Protein AF-A0A838ULJ9-F1 (afdb_monomer_lite)

Structure (mmCIF, N/CA/C/O backbone):
data_AF-A0A838ULJ9-F1
#
_entry.id   AF-A0A838ULJ9-F1
#
loop_
_atom_site.group_PDB
_atom_site.id
_atom_site.type_symbol
_atom_site.label_atom_id
_atom_site.label_alt_id
_atom_site.label_comp_id
_atom_site.label_asym_id
_atom_site.label_entity_id
_atom_site.label_seq_id
_atom_site.pdbx_PDB_ins_code
_atom_site.Cartn_x
_atom_site.Cartn_y
_atom_site.Cartn_z
_atom_site.occupancy
_atom_site.B_iso_or_equiv
_atom_site.auth_seq_id
_atom_site.auth_comp_id
_atom_site.auth_asym_id
_atom_site.auth_atom_id
_atom_site.pdbx_PDB_model_num
ATOM 1 N N . MET A 1 1 ? 20.006 -6.305 68.659 1.00 43.56 1 MET A N 1
ATOM 2 C CA . MET A 1 1 ? 20.488 -5.711 67.392 1.00 43.56 1 MET A CA 1
ATOM 3 C C . MET A 1 1 ? 20.465 -6.762 66.289 1.00 43.56 1 MET A C 1
ATOM 5 O O . MET A 1 1 ? 21.301 -7.655 66.322 1.00 43.56 1 MET A O 1
ATOM 9 N N . LYS A 1 2 ? 19.527 -6.681 65.338 1.00 35.03 2 LYS A N 1
ATOM 10 C CA . LYS A 1 2 ? 19.706 -7.196 63.967 1.00 35.03 2 LYS A CA 1
ATOM 11 C C . LYS A 1 2 ? 18.564 -6.675 63.095 1.00 35.03 2 LYS A C 1
ATOM 13 O O . LYS A 1 2 ? 17.415 -7.056 63.268 1.00 35.03 2 LYS A O 1
ATOM 18 N N . ARG A 1 3 ? 18.898 -5.700 62.247 1.00 36.75 3 ARG A N 1
ATOM 19 C CA . ARG A 1 3 ? 18.009 -5.089 61.257 1.00 36.75 3 ARG A CA 1
ATOM 20 C C . ARG A 1 3 ? 17.926 -6.052 60.074 1.00 36.75 3 ARG A C 1
ATOM 22 O O . ARG A 1 3 ? 18.961 -6.365 59.494 1.00 36.75 3 ARG A O 1
ATOM 29 N N . LEU A 1 4 ? 16.729 -6.536 59.753 1.00 33.16 4 LEU A N 1
ATOM 30 C CA . LEU A 1 4 ? 16.481 -7.303 58.535 1.00 33.16 4 LEU A CA 1
ATOM 31 C C . LEU A 1 4 ? 16.095 -6.306 57.434 1.00 33.16 4 LEU A C 1
ATOM 33 O O . LEU A 1 4 ? 15.090 -5.609 57.548 1.00 33.16 4 LEU A O 1
ATOM 37 N N . ILE A 1 5 ? 16.947 -6.184 56.419 1.00 45.09 5 ILE A N 1
ATOM 38 C CA . ILE A 1 5 ? 16.740 -5.328 55.249 1.00 45.09 5 ILE A CA 1
ATOM 39 C C . ILE A 1 5 ? 15.834 -6.097 54.283 1.00 45.09 5 ILE A C 1
ATOM 41 O O . ILE A 1 5 ? 16.230 -7.142 53.772 1.00 45.09 5 ILE A O 1
ATOM 45 N N . ILE A 1 6 ? 14.617 -5.601 54.052 1.00 44.38 6 ILE A N 1
ATOM 46 C CA . ILE A 1 6 ? 13.701 -6.135 53.038 1.00 44.38 6 ILE A CA 1
ATOM 47 C C . ILE A 1 6 ? 14.047 -5.456 51.711 1.00 44.38 6 ILE A C 1
ATOM 49 O O . ILE A 1 6 ? 13.894 -4.244 51.563 1.00 44.38 6 ILE A O 1
ATOM 53 N N . ALA A 1 7 ? 14.568 -6.242 50.771 1.00 40.88 7 ALA A N 1
ATOM 54 C CA . ALA A 1 7 ? 14.890 -5.801 49.423 1.00 40.88 7 ALA A CA 1
ATOM 55 C C . ALA A 1 7 ? 13.602 -5.545 48.622 1.00 40.88 7 ALA A C 1
ATOM 57 O O . ALA A 1 7 ? 12.715 -6.393 48.545 1.00 40.88 7 ALA A O 1
ATOM 58 N N . ILE A 1 8 ? 13.518 -4.356 48.031 1.00 46.22 8 ILE A N 1
ATOM 59 C CA . ILE A 1 8 ? 12.434 -3.913 47.154 1.00 46.22 8 ILE A CA 1
ATOM 60 C C . ILE A 1 8 ? 12.573 -4.665 45.824 1.00 46.22 8 ILE A C 1
ATOM 62 O O . ILE A 1 8 ? 13.512 -4.429 45.066 1.00 46.22 8 ILE A O 1
ATOM 66 N N . LEU A 1 9 ? 11.645 -5.581 45.540 1.00 41.25 9 LEU A N 1
ATOM 67 C CA . LEU A 1 9 ? 11.504 -6.211 44.226 1.00 41.25 9 LEU A CA 1
ATOM 68 C C . LEU A 1 9 ? 10.930 -5.183 43.241 1.00 41.25 9 LEU A C 1
ATOM 70 O O . LEU A 1 9 ? 9.719 -5.013 43.120 1.00 41.25 9 LEU A O 1
ATOM 74 N N . GLY A 1 10 ? 11.826 -4.476 42.552 1.00 36.44 10 GLY A N 1
ATOM 75 C CA . GLY A 1 10 ? 11.493 -3.653 41.396 1.00 36.44 10 GLY A CA 1
ATOM 76 C C . GLY A 1 10 ? 11.092 -4.537 40.218 1.00 36.44 10 GLY A C 1
ATOM 77 O O . GLY A 1 10 ? 11.933 -5.183 39.598 1.00 36.44 10 GLY A O 1
ATOM 78 N N . THR A 1 11 ? 9.801 -4.570 39.903 1.00 43.00 11 THR A N 1
ATOM 79 C CA . THR A 1 11 ? 9.285 -5.140 38.656 1.00 43.00 11 THR A CA 1
ATOM 80 C C . THR A 1 11 ? 9.552 -4.143 37.534 1.00 43.00 11 THR A C 1
ATOM 82 O O . THR A 1 11 ? 8.815 -3.181 37.332 1.00 43.00 11 THR A O 1
ATOM 85 N N . ILE A 1 12 ? 10.647 -4.353 36.807 1.00 43.53 12 ILE A N 1
ATOM 86 C CA . ILE A 1 12 ? 10.895 -3.664 35.542 1.00 43.53 12 ILE A CA 1
ATOM 87 C C . ILE A 1 12 ? 9.934 -4.284 34.526 1.00 43.53 12 ILE A C 1
ATOM 89 O O . ILE A 1 12 ? 10.173 -5.376 34.014 1.00 43.53 12 ILE A O 1
ATOM 93 N N . VAL A 1 13 ? 8.815 -3.607 34.268 1.00 43.50 13 VAL A N 1
ATOM 94 C CA . VAL A 1 13 ? 7.950 -3.924 33.129 1.00 43.50 13 VAL A CA 1
ATOM 95 C C . VAL A 1 13 ? 8.726 -3.537 31.876 1.00 43.50 13 VAL A C 1
ATOM 97 O O . VAL A 1 13 ? 8.772 -2.373 31.479 1.00 43.50 13 VAL A O 1
ATOM 100 N N . LEU A 1 14 ? 9.401 -4.523 31.290 1.00 35.59 14 LEU A N 1
ATOM 101 C CA . LEU A 1 14 ? 10.033 -4.410 29.988 1.00 35.59 14 LEU A CA 1
ATOM 102 C C . LEU A 1 14 ? 8.903 -4.265 28.957 1.00 35.59 14 LEU A C 1
ATOM 104 O O . LEU A 1 14 ? 8.331 -5.253 28.497 1.00 35.59 14 LEU A O 1
ATOM 108 N N . PHE A 1 15 ? 8.532 -3.028 28.625 1.00 35.56 15 PHE A N 1
ATOM 109 C CA . PHE A 1 15 ? 7.735 -2.755 27.435 1.00 35.56 15 PHE A CA 1
ATOM 110 C C . PHE A 1 15 ? 8.589 -3.140 26.226 1.00 35.56 15 PHE A C 1
ATOM 112 O O . PHE A 1 15 ? 9.399 -2.355 25.734 1.00 35.56 15 PHE A O 1
ATOM 119 N N . ALA A 1 16 ? 8.431 -4.383 25.773 1.00 37.72 16 ALA A N 1
ATOM 120 C CA . ALA 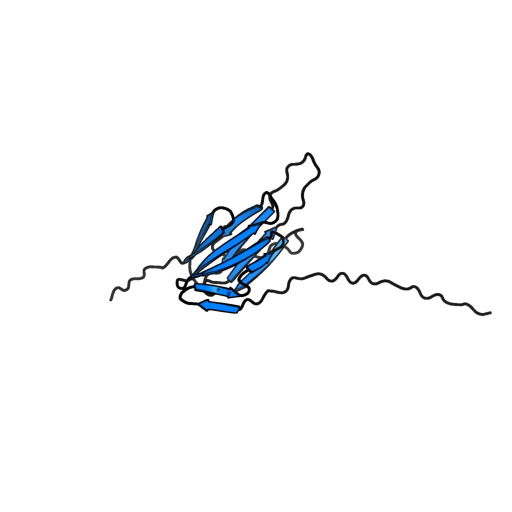A 1 16 ? 8.860 -4.807 24.457 1.00 37.72 16 ALA A CA 1
ATOM 121 C C . ALA A 1 16 ? 8.045 -3.996 23.445 1.00 37.72 16 ALA A C 1
ATOM 123 O O . ALA A 1 16 ? 6.915 -4.340 23.099 1.00 37.72 16 ALA A O 1
ATOM 124 N N . GLY A 1 17 ? 8.610 -2.867 23.019 1.00 35.16 17 GLY A N 1
ATOM 125 C CA . GLY A 1 17 ? 8.187 -2.193 21.808 1.00 35.16 17 GLY A CA 1
ATOM 126 C C . GLY A 1 17 ? 8.344 -3.186 20.667 1.00 35.16 17 GLY A C 1
ATOM 127 O O . GLY A 1 17 ? 9.446 -3.420 20.181 1.00 35.16 17 GLY A O 1
ATOM 128 N N . ILE A 1 18 ? 7.231 -3.802 20.292 1.00 41.31 18 ILE A N 1
ATOM 129 C CA . ILE A 1 18 ? 7.003 -4.521 19.044 1.00 41.31 18 ILE A CA 1
ATOM 130 C C . ILE A 1 18 ? 7.242 -3.584 17.852 1.00 41.31 18 ILE A C 1
ATOM 132 O O . ILE A 1 18 ? 6.326 -3.154 17.160 1.00 41.31 18 ILE A O 1
ATOM 136 N N . GLY A 1 19 ? 8.501 -3.236 17.601 1.00 36.31 19 GLY A N 1
ATOM 137 C CA . GLY A 1 19 ? 8.911 -2.789 16.283 1.00 36.31 19 GLY A CA 1
ATOM 138 C C . GLY A 1 19 ? 8.719 -3.976 15.354 1.00 36.31 19 GLY A C 1
ATOM 139 O O . GLY A 1 19 ? 9.479 -4.938 15.431 1.00 36.31 19 GLY A O 1
ATOM 140 N N . ALA A 1 20 ? 7.672 -3.948 14.528 1.00 41.97 20 ALA A N 1
ATOM 141 C CA . ALA A 1 20 ? 7.552 -4.880 13.420 1.00 41.97 20 ALA A CA 1
ATOM 142 C C . ALA A 1 20 ? 8.827 -4.730 12.579 1.00 41.97 20 ALA A C 1
ATOM 144 O O . ALA A 1 20 ? 9.045 -3.698 11.943 1.00 41.97 20 ALA A O 1
ATOM 145 N N . ALA A 1 21 ? 9.717 -5.721 12.664 1.00 36.69 21 ALA A N 1
ATOM 146 C CA . ALA A 1 21 ? 10.898 -5.792 11.821 1.00 36.69 21 ALA A CA 1
ATOM 147 C C . ALA A 1 21 ? 10.456 -5.721 10.348 1.00 36.69 21 ALA A C 1
ATOM 149 O O . ALA A 1 21 ? 9.355 -6.186 10.028 1.00 36.69 21 ALA A O 1
ATOM 150 N N . PRO A 1 22 ? 11.271 -5.153 9.439 1.00 40.84 22 PRO A N 1
ATOM 151 C CA . PRO A 1 22 ? 10.948 -5.203 8.022 1.00 40.84 22 PRO A CA 1
ATOM 152 C C . PRO A 1 22 ? 10.805 -6.674 7.628 1.00 40.84 22 PRO A C 1
ATOM 154 O O . PRO A 1 22 ? 11.752 -7.449 7.760 1.00 40.84 22 PRO A O 1
ATOM 157 N N . ALA A 1 23 ? 9.612 -7.073 7.186 1.00 49.09 23 ALA A N 1
ATOM 158 C CA . ALA A 1 23 ? 9.421 -8.383 6.592 1.00 49.09 23 ALA A CA 1
ATOM 159 C C . ALA A 1 23 ? 10.251 -8.411 5.303 1.00 49.09 23 ALA A C 1
ATOM 161 O O . ALA A 1 23 ? 9.884 -7.809 4.295 1.00 49.09 23 ALA A O 1
ATOM 162 N N . SER A 1 24 ? 11.422 -9.045 5.357 1.00 45.44 24 SER A N 1
ATOM 163 C CA . SER A 1 24 ? 12.211 -9.354 4.171 1.00 45.44 24 SER A CA 1
ATOM 164 C C . SER A 1 24 ? 11.398 -10.332 3.331 1.00 45.44 24 SER A C 1
ATOM 166 O O . SER A 1 24 ? 11.285 -11.504 3.692 1.00 45.44 24 SER A O 1
ATOM 168 N N . ALA A 1 25 ? 10.788 -9.835 2.258 1.00 51.28 25 ALA A N 1
ATOM 169 C CA . ALA A 1 25 ? 9.986 -10.658 1.376 1.00 51.28 25 ALA A CA 1
ATOM 170 C C . ALA A 1 25 ? 10.845 -11.212 0.226 1.00 51.28 25 ALA A C 1
ATOM 172 O O . ALA A 1 25 ? 11.557 -10.464 -0.445 1.00 51.28 25 ALA A O 1
ATOM 173 N N . ALA A 1 26 ? 10.804 -12.526 0.023 1.00 51.81 26 ALA A N 1
ATOM 174 C CA . ALA A 1 26 ? 11.442 -13.225 -1.086 1.00 51.81 26 ALA A CA 1
ATOM 175 C C . ALA A 1 26 ? 10.484 -13.273 -2.284 1.00 51.81 26 ALA A C 1
ATOM 177 O O . ALA A 1 26 ? 9.310 -13.555 -2.115 1.00 51.81 26 ALA A O 1
ATOM 178 N N . ILE A 1 27 ? 10.942 -13.022 -3.507 1.00 53.41 27 ILE A N 1
ATOM 179 C CA . ILE A 1 27 ? 10.062 -13.082 -4.686 1.00 53.41 27 ILE A CA 1
ATOM 180 C C . ILE A 1 27 ? 10.022 -14.525 -5.203 1.00 53.41 27 ILE A C 1
ATOM 182 O O . ILE A 1 27 ? 11.072 -15.094 -5.504 1.00 53.41 27 ILE A O 1
ATOM 186 N N . VAL A 1 28 ? 8.828 -15.108 -5.328 1.00 56.78 28 VAL A N 1
ATOM 187 C CA . VAL A 1 28 ? 8.610 -16.432 -5.934 1.00 56.78 28 VAL A CA 1
ATOM 188 C C . VAL A 1 28 ? 7.841 -16.239 -7.238 1.00 56.78 28 VAL A C 1
ATOM 190 O O . VAL A 1 28 ? 6.729 -15.717 -7.237 1.00 56.78 28 VAL A O 1
ATOM 193 N N . CYS A 1 29 ? 8.430 -16.641 -8.365 1.00 53.91 29 CYS A N 1
ATOM 194 C CA . CYS A 1 29 ? 7.783 -16.559 -9.675 1.00 53.91 29 CYS A CA 1
ATOM 195 C C . CYS A 1 29 ? 7.306 -17.945 -10.127 1.00 53.91 29 CYS A C 1
ATOM 197 O O . CYS A 1 29 ? 8.063 -18.912 -10.062 1.00 53.91 29 CYS A O 1
ATOM 199 N N . THR A 1 30 ? 6.063 -18.058 -10.597 1.00 51.66 30 THR A N 1
ATOM 200 C CA . THR A 1 30 ? 5.524 -19.275 -11.231 1.00 51.66 30 THR A CA 1
ATOM 201 C C . THR A 1 30 ? 4.750 -18.889 -12.485 1.00 51.66 30 THR A C 1
ATOM 203 O O . THR A 1 30 ? 3.842 -18.067 -12.405 1.00 51.66 30 THR A O 1
ATOM 206 N N . ASN A 1 31 ? 5.114 -19.487 -13.626 1.00 43.94 31 ASN A N 1
ATOM 207 C CA . ASN A 1 31 ? 4.367 -19.465 -14.893 1.00 43.94 31 ASN A CA 1
ATOM 208 C C . ASN A 1 31 ? 3.760 -18.097 -15.273 1.00 43.94 31 ASN A C 1
ATOM 210 O O . ASN A 1 31 ? 2.592 -18.048 -15.626 1.00 43.94 31 ASN A O 1
ATOM 214 N N . ASP A 1 32 ? 4.537 -17.010 -15.173 1.00 49.53 32 ASP A N 1
ATOM 215 C CA . ASP A 1 32 ? 4.151 -15.619 -15.500 1.00 49.53 32 ASP A CA 1
ATOM 216 C C . ASP A 1 32 ? 3.563 -14.758 -14.366 1.00 49.53 32 ASP A C 1
ATOM 218 O O . ASP A 1 32 ? 3.116 -13.643 -14.623 1.00 49.53 32 ASP A O 1
ATOM 222 N N . VAL A 1 33 ? 3.599 -15.182 -13.100 1.00 52.62 33 VAL A N 1
ATOM 223 C CA . VAL A 1 33 ? 3.260 -14.307 -11.959 1.00 52.62 33 VAL A CA 1
ATOM 224 C C . VAL A 1 33 ? 4.363 -14.371 -10.911 1.00 52.62 33 VAL A C 1
ATOM 226 O O . VAL A 1 33 ? 4.738 -15.454 -10.467 1.00 52.62 33 VAL A O 1
ATOM 229 N N . CYS A 1 34 ? 4.885 -13.208 -10.518 1.00 54.47 34 CYS A N 1
ATOM 230 C CA . CYS A 1 34 ? 5.842 -13.082 -9.427 1.00 54.47 34 CYS A CA 1
ATOM 231 C C . CYS A 1 34 ? 5.115 -12.561 -8.190 1.00 54.47 34 CYS A C 1
ATOM 233 O O . CYS A 1 34 ? 4.607 -11.437 -8.168 1.00 54.47 34 CYS A O 1
ATOM 235 N N . VAL A 1 35 ? 5.046 -13.390 -7.157 1.00 59.16 35 VAL A N 1
ATOM 236 C CA . VAL A 1 35 ? 4.413 -13.029 -5.892 1.00 59.16 35 VAL A CA 1
ATOM 237 C C . VAL A 1 35 ? 5.494 -12.773 -4.849 1.00 59.16 35 VAL A C 1
ATOM 239 O O . VAL A 1 35 ? 6.592 -13.336 -4.888 1.00 59.16 35 VAL A O 1
ATOM 242 N N . VAL A 1 36 ? 5.227 -11.807 -3.983 1.00 60.84 36 VAL A N 1
ATOM 243 C CA . VAL A 1 36 ? 6.159 -11.346 -2.964 1.00 60.84 36 VAL A CA 1
ATOM 244 C C . VAL A 1 36 ? 5.933 -12.201 -1.725 1.00 60.84 36 VAL A C 1
ATOM 246 O O . VAL A 1 36 ? 5.012 -11.891 -1.009 1.00 60.84 36 VAL A O 1
ATOM 249 N N . ASN A 1 37 ? 6.729 -13.234 -1.450 1.00 54.88 37 ASN A N 1
ATOM 250 C CA . ASN A 1 37 ? 6.595 -14.121 -0.286 1.00 54.88 37 ASN A CA 1
ATOM 251 C C . ASN A 1 37 ? 7.150 -13.472 1.005 1.00 54.88 37 ASN A C 1
ATOM 253 O O . ASN A 1 37 ? 8.343 -13.182 1.050 1.00 54.88 37 ASN A O 1
ATOM 257 N N . PRO A 1 38 ? 6.371 -13.304 2.087 1.00 55.75 38 PRO A N 1
ATOM 258 C CA . PRO A 1 38 ? 4.998 -13.769 2.226 1.00 55.75 38 PRO A CA 1
ATOM 259 C C . PRO A 1 38 ? 4.052 -12.940 1.374 1.00 55.75 38 PRO A C 1
ATOM 261 O O . PRO A 1 38 ? 4.020 -11.717 1.511 1.00 55.75 38 PRO A O 1
ATOM 264 N N . ASP A 1 39 ? 3.268 -13.644 0.538 1.00 61.69 39 ASP A N 1
ATOM 265 C CA . ASP A 1 39 ? 2.331 -13.079 -0.456 1.00 61.69 39 ASP A CA 1
ATOM 266 C C . ASP A 1 39 ? 1.364 -12.082 0.174 1.00 61.69 39 ASP A C 1
ATOM 268 O O . ASP A 1 39 ? 0.769 -11.247 -0.507 1.00 61.69 39 ASP A O 1
ATOM 272 N N . ALA A 1 40 ? 1.257 -12.166 1.498 1.00 67.50 40 ALA A N 1
ATOM 273 C CA . ALA A 1 40 ? 0.533 -11.289 2.362 1.00 67.50 40 ALA A CA 1
ATOM 274 C C . ALA A 1 40 ? 1.396 -10.750 3.521 1.00 67.50 40 ALA A C 1
ATOM 276 O O . ALA A 1 40 ? 2.050 -11.503 4.244 1.00 67.50 40 ALA A O 1
ATOM 277 N N . VAL A 1 41 ? 1.312 -9.442 3.764 1.00 78.75 41 VAL A N 1
ATOM 278 C CA . VAL A 1 41 ? 1.935 -8.757 4.898 1.00 78.75 41 VAL A CA 1
ATOM 279 C C . VAL A 1 41 ? 0.857 -8.212 5.829 1.00 78.75 41 VAL A C 1
ATOM 281 O O . VAL A 1 41 ? -0.095 -7.562 5.396 1.00 78.75 41 VAL A O 1
ATOM 284 N N . ALA A 1 42 ? 0.987 -8.495 7.124 1.00 81.38 42 ALA A N 1
ATOM 285 C CA . ALA A 1 42 ? 0.058 -8.003 8.131 1.00 81.38 42 ALA A CA 1
ATOM 286 C C . ALA A 1 42 ? 0.345 -6.532 8.464 1.00 81.38 42 ALA A C 1
ATOM 288 O O . ALA A 1 42 ? 1.474 -6.165 8.788 1.00 81.38 42 ALA A O 1
ATOM 289 N N . THR A 1 43 ? -0.697 -5.704 8.427 1.00 83.31 43 THR A N 1
ATOM 290 C CA . THR A 1 43 ? -0.673 -4.307 8.876 1.00 83.31 43 THR A CA 1
ATOM 291 C C . THR A 1 43 ? -1.717 -4.101 9.978 1.00 83.31 43 THR A C 1
ATOM 293 O O . THR A 1 43 ? -2.644 -4.908 10.091 1.00 83.31 43 THR A O 1
ATOM 296 N N . PRO A 1 44 ? -1.644 -3.014 10.767 1.00 81.31 44 PRO A N 1
ATOM 297 C CA . PRO A 1 44 ? -2.682 -2.692 11.750 1.00 81.31 44 PRO A CA 1
ATOM 298 C C . PRO A 1 44 ? -4.095 -2.578 11.168 1.00 81.31 44 PRO A C 1
ATOM 300 O O . PRO A 1 44 ? -5.065 -2.792 11.888 1.00 81.31 44 PRO A O 1
ATOM 303 N N . LEU A 1 45 ? -4.220 -2.249 9.877 1.00 85.19 45 LEU A N 1
ATOM 304 C CA . LEU A 1 45 ? -5.513 -2.134 9.200 1.00 85.19 45 LEU A CA 1
ATOM 305 C C . LEU A 1 45 ? -5.971 -3.422 8.527 1.00 85.19 45 LEU A C 1
ATOM 307 O O . LEU A 1 45 ? -7.094 -3.459 8.037 1.00 85.19 45 LEU A O 1
ATOM 311 N N . GLY A 1 46 ? -5.148 -4.468 8.515 1.00 86.06 46 GLY A N 1
ATOM 312 C CA . GLY A 1 46 ? -5.491 -5.762 7.947 1.00 86.06 46 GLY A CA 1
ATOM 313 C C . GLY A 1 46 ? -4.390 -6.353 7.081 1.00 86.06 46 GLY A C 1
ATOM 314 O O . GLY A 1 46 ? -3.243 -5.896 7.071 1.00 86.06 46 GLY A O 1
ATOM 315 N N . LEU A 1 47 ? -4.749 -7.414 6.368 1.00 89.12 47 LEU A N 1
ATOM 316 C CA . LEU A 1 47 ? -3.819 -8.173 5.547 1.00 89.12 47 LEU A CA 1
ATOM 317 C C . LEU A 1 47 ? -3.639 -7.492 4.185 1.00 89.12 47 LEU A C 1
ATOM 319 O O . LEU A 1 47 ? -4.627 -7.154 3.530 1.00 89.12 47 LEU A O 1
ATOM 323 N N . VAL A 1 48 ? -2.394 -7.305 3.752 1.00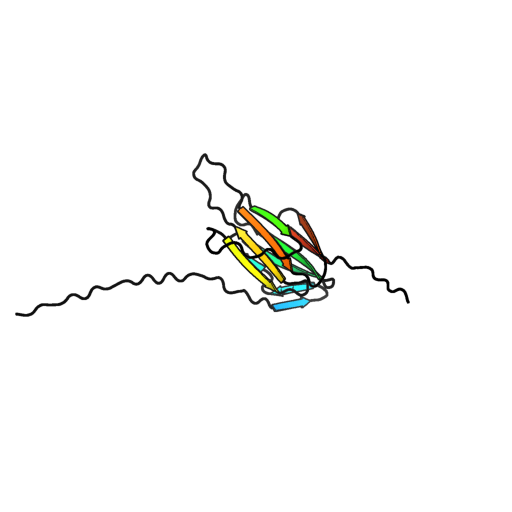 87.62 48 VAL A N 1
ATOM 324 C CA . VAL A 1 48 ? -2.061 -6.719 2.451 1.00 87.62 48 VAL A CA 1
ATOM 325 C C . VAL A 1 48 ? -1.431 -7.769 1.560 1.00 87.62 48 VAL A C 1
ATOM 327 O O . VAL A 1 48 ? -0.367 -8.270 1.889 1.00 87.62 48 VAL A O 1
ATOM 330 N N . THR A 1 49 ? -2.050 -8.067 0.423 1.00 89.69 49 THR A N 1
ATOM 331 C CA . THR A 1 49 ? -1.484 -8.957 -0.600 1.00 89.69 49 THR A CA 1
ATOM 332 C C . THR A 1 49 ? -0.790 -8.142 -1.684 1.00 89.69 49 THR A C 1
ATOM 334 O O . THR A 1 49 ? -1.362 -7.155 -2.156 1.00 89.69 49 THR A O 1
ATOM 337 N N . ILE A 1 50 ? 0.418 -8.543 -2.093 1.00 86.38 50 ILE A N 1
ATOM 338 C CA . ILE A 1 50 ? 1.164 -7.881 -3.175 1.00 86.38 50 ILE A CA 1
ATOM 339 C C . ILE A 1 50 ? 1.472 -8.878 -4.283 1.00 86.38 50 ILE A C 1
ATOM 341 O O . ILE A 1 50 ? 2.130 -9.892 -4.070 1.00 86.38 50 ILE A O 1
ATOM 345 N N . THR A 1 51 ? 1.044 -8.543 -5.495 1.00 85.81 51 THR A N 1
ATOM 346 C CA . THR A 1 51 ? 1.331 -9.318 -6.705 1.00 85.81 51 THR A CA 1
ATOM 347 C C . THR A 1 51 ? 2.062 -8.449 -7.712 1.00 85.81 51 THR A C 1
ATOM 349 O O . THR A 1 51 ? 1.751 -7.264 -7.878 1.00 85.81 51 THR A O 1
ATOM 352 N N . VAL A 1 52 ? 3.046 -9.031 -8.392 1.00 83.88 52 VAL A N 1
ATOM 353 C CA . VAL A 1 52 ? 3.806 -8.349 -9.434 1.00 83.88 52 VAL A CA 1
ATOM 354 C C . VAL A 1 52 ? 3.750 -9.161 -10.717 1.00 83.88 52 VAL A C 1
ATOM 356 O O . VAL A 1 52 ? 4.118 -10.333 -10.775 1.00 83.88 52 VAL A O 1
ATOM 359 N N . SER A 1 53 ? 3.263 -8.525 -11.773 1.00 82.50 53 SER A N 1
ATOM 360 C CA . SER A 1 53 ? 3.257 -9.129 -13.106 1.00 82.50 53 SER A CA 1
ATOM 361 C C . SER A 1 53 ? 4.656 -9.093 -13.751 1.00 82.50 53 SER A C 1
ATOM 363 O O . SER A 1 53 ? 5.494 -8.277 -13.355 1.00 82.50 53 SER A O 1
ATOM 365 N N . PRO A 1 54 ? 4.900 -9.872 -14.820 1.00 76.88 54 PRO A N 1
ATOM 366 C CA . PRO A 1 54 ? 6.169 -9.872 -15.554 1.00 76.88 54 PRO A CA 1
ATOM 367 C C . PRO A 1 54 ? 6.488 -8.525 -16.213 1.00 76.88 54 PRO A C 1
ATOM 369 O O . PRO A 1 54 ? 7.646 -8.199 -16.445 1.00 76.88 54 PRO A O 1
ATOM 372 N N . ILE A 1 55 ? 5.462 -7.714 -16.483 1.00 80.00 55 ILE A N 1
ATOM 373 C CA . ILE A 1 55 ? 5.592 -6.354 -17.026 1.00 80.00 55 ILE A CA 1
ATOM 374 C C . ILE A 1 55 ? 5.707 -5.286 -15.922 1.00 80.00 55 ILE A C 1
ATOM 376 O O . ILE A 1 55 ? 5.462 -4.107 -16.172 1.00 80.00 55 ILE A O 1
ATOM 380 N N . ASN A 1 56 ? 6.064 -5.684 -14.695 1.00 81.62 56 ASN A N 1
ATOM 381 C CA . ASN A 1 56 ? 6.251 -4.817 -13.526 1.00 81.62 56 ASN A CA 1
ATOM 382 C C . ASN A 1 56 ? 5.004 -4.019 -13.101 1.00 81.62 56 ASN A C 1
ATOM 384 O O . ASN A 1 56 ? 5.119 -3.005 -12.412 1.00 81.62 56 ASN A O 1
ATOM 388 N N . VAL A 1 57 ? 3.800 -4.470 -13.474 1.00 86.38 57 VAL A N 1
ATOM 389 C CA . VAL A 1 57 ? 2.565 -3.981 -12.839 1.00 86.38 57 VAL A CA 1
ATOM 390 C C . VAL A 1 57 ? 2.503 -4.544 -11.429 1.00 86.38 57 VAL A C 1
ATOM 392 O O . VAL A 1 57 ? 2.500 -5.766 -11.266 1.00 86.38 57 VAL A O 1
ATOM 395 N N . VAL A 1 58 ? 2.447 -3.657 -10.438 1.00 88.50 58 VAL A N 1
ATOM 396 C CA . VAL A 1 58 ? 2.357 -4.004 -9.017 1.00 88.50 58 VAL A CA 1
ATOM 397 C C . VAL A 1 58 ? 0.925 -3.793 -8.558 1.00 88.50 58 VAL A C 1
ATOM 399 O O . VAL A 1 58 ? 0.410 -2.677 -8.625 1.00 88.50 58 VAL A O 1
ATOM 402 N N . THR A 1 59 ? 0.283 -4.849 -8.077 1.00 90.00 59 THR A N 1
ATOM 403 C CA . THR A 1 59 ? -1.063 -4.787 -7.508 1.00 90.00 59 THR A CA 1
ATOM 404 C C . THR A 1 59 ? -0.990 -5.052 -6.0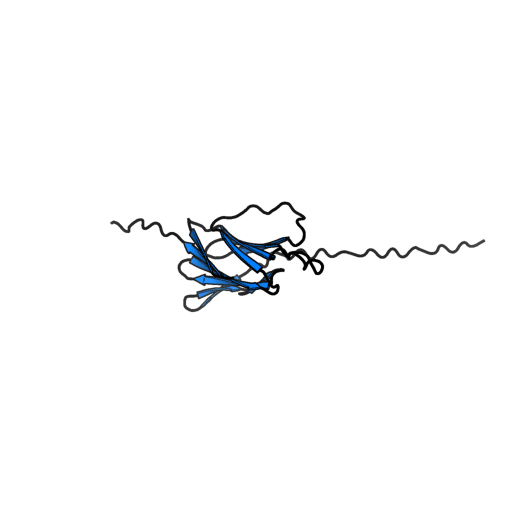17 1.00 90.00 59 THR A C 1
ATOM 406 O O . THR A 1 59 ? -0.426 -6.052 -5.580 1.00 90.00 59 THR A O 1
ATOM 409 N N . VAL A 1 60 ? -1.575 -4.146 -5.244 1.00 90.88 60 VAL A N 1
ATOM 410 C CA . VAL A 1 60 ? -1.635 -4.193 -3.788 1.00 90.88 60 VAL A CA 1
ATOM 411 C C . VAL A 1 60 ? -3.098 -4.241 -3.379 1.00 90.88 60 VAL A C 1
ATOM 413 O O . VAL A 1 60 ? -3.859 -3.329 -3.697 1.00 90.88 60 VAL A O 1
ATOM 416 N N . GLN A 1 61 ? -3.499 -5.290 -2.672 1.00 92.00 61 GLN A N 1
ATOM 417 C CA . GLN A 1 61 ? -4.861 -5.457 -2.178 1.00 92.00 61 GLN A CA 1
ATOM 418 C C . GLN A 1 61 ? -4.858 -5.462 -0.654 1.00 92.00 61 GLN A C 1
ATOM 420 O O . GLN A 1 61 ? -4.230 -6.322 -0.042 1.00 92.00 61 GLN A O 1
ATOM 425 N N . LEU A 1 62 ? -5.588 -4.528 -0.045 1.00 89.69 62 LEU A N 1
ATOM 426 C CA . LEU A 1 62 ? -5.837 -4.519 1.393 1.00 89.69 62 LEU A CA 1
ATOM 427 C C . LEU A 1 62 ? -7.169 -5.219 1.694 1.00 89.69 62 LEU A C 1
ATOM 429 O O . LEU A 1 62 ? -8.199 -4.907 1.090 1.00 89.69 62 LEU A O 1
ATOM 433 N N . VAL A 1 63 ? -7.154 -6.127 2.666 1.00 90.50 63 VAL A N 1
ATOM 434 C CA . VAL A 1 63 ? -8.352 -6.708 3.281 1.00 90.50 63 VAL A CA 1
ATOM 435 C C . VAL A 1 63 ? -8.527 -6.053 4.652 1.00 90.50 63 VAL A C 1
ATOM 437 O O . VAL A 1 63 ? -7.890 -6.491 5.614 1.00 90.50 63 VAL A O 1
ATOM 440 N N . PRO A 1 64 ? -9.315 -4.965 4.751 1.00 85.25 64 PRO A N 1
ATOM 441 C CA . PRO A 1 64 ? -9.401 -4.199 5.979 1.00 85.25 64 PRO A CA 1
ATOM 442 C C . PRO A 1 64 ? -10.137 -4.967 7.079 1.00 85.25 64 PRO A C 1
ATOM 444 O O . PRO A 1 64 ? -11.213 -5.516 6.849 1.00 85.25 64 PRO A O 1
ATOM 447 N N . THR A 1 65 ? -9.581 -4.969 8.288 1.00 85.00 65 THR A N 1
ATOM 448 C CA . THR A 1 65 ? -10.220 -5.545 9.486 1.00 85.00 65 THR A CA 1
ATOM 449 C C . THR A 1 65 ? -11.132 -4.544 10.195 1.00 85.00 65 THR A C 1
ATOM 451 O O . THR A 1 65 ? -12.045 -4.942 10.916 1.00 85.00 65 THR A O 1
ATOM 454 N N . ALA A 1 66 ? -10.911 -3.246 9.973 1.00 78.44 66 ALA A N 1
ATOM 455 C CA . ALA A 1 66 ? -11.714 -2.164 10.523 1.00 78.44 66 ALA A CA 1
ATOM 456 C C . ALA A 1 66 ? -12.656 -1.565 9.468 1.00 78.44 66 ALA A C 1
ATOM 458 O O . ALA A 1 66 ? -12.269 -1.308 8.321 1.00 78.44 66 ALA A O 1
ATOM 459 N N . ALA A 1 67 ? -13.895 -1.282 9.878 1.00 73.25 67 ALA A N 1
ATOM 460 C CA . ALA A 1 67 ? -14.840 -0.524 9.066 1.00 73.25 67 ALA A CA 1
ATOM 461 C C . ALA A 1 67 ? -14.314 0.899 8.778 1.00 73.25 67 ALA A C 1
ATOM 463 O O . ALA A 1 67 ? -13.472 1.429 9.507 1.00 73.25 67 ALA A O 1
ATOM 464 N N . ASN A 1 68 ? -14.834 1.527 7.718 1.00 81.81 68 ASN A N 1
ATOM 465 C CA . ASN A 1 68 ? -14.472 2.887 7.295 1.00 81.81 68 ASN A CA 1
ATOM 466 C C . ASN A 1 68 ? -12.978 3.062 6.969 1.00 81.81 68 ASN A C 1
ATOM 468 O O . ASN A 1 68 ? -12.391 4.098 7.272 1.00 81.81 68 ASN A O 1
ATOM 472 N N . THR A 1 69 ? -12.355 2.048 6.365 1.00 86.06 69 THR A N 1
ATOM 473 C CA . THR A 1 69 ? -10.972 2.143 5.884 1.00 86.06 69 THR A CA 1
ATOM 474 C C . THR A 1 69 ? -10.930 2.737 4.478 1.00 86.06 69 THR A C 1
ATOM 476 O O . THR A 1 69 ? -11.537 2.200 3.552 1.00 86.06 69 THR A O 1
ATOM 479 N N . LEU A 1 70 ? -10.195 3.836 4.317 1.00 89.56 70 LEU A N 1
ATOM 480 C CA . LEU A 1 70 ? -9.913 4.489 3.043 1.00 89.56 70 LEU A CA 1
ATOM 481 C C . LEU A 1 70 ? -8.519 4.102 2.561 1.00 89.56 70 LEU A C 1
ATOM 483 O O . LEU A 1 70 ? -7.562 4.122 3.334 1.00 89.56 70 LEU A O 1
ATOM 487 N N . VAL A 1 71 ? -8.404 3.780 1.275 1.00 91.12 71 VAL A N 1
ATOM 488 C CA . VAL A 1 71 ? -7.137 3.401 0.646 1.00 91.12 71 VAL A CA 1
ATOM 489 C C . VAL A 1 71 ? -6.780 4.419 -0.427 1.00 91.12 71 VAL A C 1
ATOM 491 O O . VAL A 1 71 ? -7.635 4.807 -1.222 1.00 91.12 71 VAL A O 1
ATOM 494 N N . PHE A 1 72 ? -5.516 4.836 -0.461 1.00 90.62 72 PHE A N 1
ATOM 495 C CA . PHE A 1 72 ? -4.987 5.776 -1.446 1.00 90.62 72 PHE A CA 1
ATOM 496 C C . PHE A 1 72 ? -3.702 5.237 -2.070 1.00 90.62 72 PHE A C 1
ATOM 498 O O . PHE A 1 72 ? -2.759 4.907 -1.359 1.00 90.62 72 PHE A O 1
ATOM 505 N N . GLY A 1 73 ? -3.655 5.172 -3.399 1.00 90.25 73 GLY A N 1
ATOM 506 C CA . GLY A 1 73 ? -2.467 4.804 -4.166 1.00 90.25 73 GLY A CA 1
ATOM 507 C C . GLY A 1 73 ? -1.729 6.016 -4.725 1.00 90.25 73 GLY A C 1
ATOM 508 O O . GLY A 1 73 ? -2.330 6.812 -5.448 1.00 90.25 73 GLY A O 1
ATOM 509 N N . ILE A 1 74 ? -0.430 6.136 -4.444 1.00 90.31 74 ILE A N 1
ATOM 510 C CA . ILE A 1 74 ? 0.400 7.275 -4.864 1.00 90.31 74 ILE A CA 1
ATOM 511 C C . ILE A 1 74 ? 1.661 6.768 -5.590 1.00 90.31 74 ILE A C 1
ATOM 513 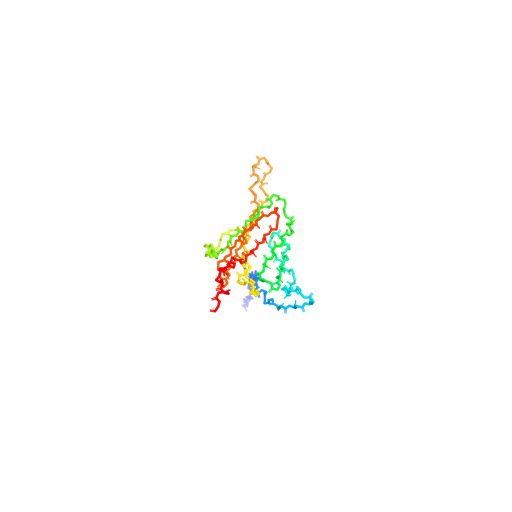O O . ILE A 1 74 ? 2.403 5.956 -5.040 1.00 90.31 74 ILE A O 1
ATOM 517 N N . PRO A 1 75 ? 1.939 7.220 -6.829 1.00 88.38 75 PRO A N 1
ATOM 518 C CA . PRO A 1 75 ? 2.998 6.661 -7.678 1.00 88.38 75 PRO A CA 1
ATOM 519 C C . PRO A 1 75 ? 4.420 7.157 -7.339 1.00 88.38 75 PRO A C 1
ATOM 521 O O . PRO A 1 75 ? 5.315 7.082 -8.181 1.00 88.38 75 PRO A O 1
ATOM 524 N N . PHE A 1 76 ? 4.625 7.714 -6.146 1.00 84.25 76 PHE A N 1
ATOM 525 C CA . PHE A 1 76 ? 5.912 8.202 -5.656 1.00 84.25 76 PHE A CA 1
ATOM 526 C C . PHE A 1 76 ? 6.004 8.016 -4.141 1.00 84.25 76 PHE A C 1
ATOM 528 O O . PHE A 1 76 ? 4.989 8.010 -3.443 1.00 84.25 76 PHE A O 1
ATOM 535 N N . SER A 1 77 ? 7.228 7.904 -3.627 1.00 79.38 77 SER A N 1
ATOM 536 C CA . SER A 1 77 ? 7.481 7.751 -2.194 1.00 79.38 77 SER A CA 1
ATOM 537 C C . SER A 1 77 ? 7.136 9.013 -1.422 1.00 79.38 77 SER A C 1
ATOM 539 O O . SER A 1 77 ? 7.611 10.100 -1.754 1.00 79.38 77 SER A O 1
ATOM 541 N N . ILE A 1 78 ? 6.394 8.848 -0.331 1.00 78.69 78 ILE A N 1
ATOM 542 C CA . ILE A 1 78 ? 6.176 9.912 0.646 1.00 78.69 78 ILE A CA 1
ATOM 543 C C . ILE A 1 78 ? 7.163 9.710 1.806 1.00 78.69 78 ILE A C 1
ATOM 545 O O . ILE A 1 78 ? 7.274 8.591 2.332 1.00 78.69 78 ILE A O 1
ATOM 549 N N . PRO A 1 79 ? 7.901 10.759 2.219 1.00 75.88 79 PRO A N 1
ATOM 550 C CA . PRO A 1 79 ? 8.741 10.697 3.409 1.00 75.88 79 PRO A CA 1
ATOM 551 C C . PRO A 1 79 ? 7.948 10.178 4.614 1.00 75.88 79 PRO A C 1
ATOM 553 O O . PRO A 1 79 ? 6.748 10.437 4.705 1.00 75.88 79 PRO A O 1
ATOM 556 N N . PRO A 1 80 ? 8.574 9.426 5.531 1.00 68.25 80 PRO A N 1
ATOM 557 C CA . PRO A 1 80 ? 7.883 9.003 6.739 1.00 68.25 80 PRO A CA 1
ATOM 558 C C . PRO A 1 80 ? 7.345 10.222 7.478 1.00 68.25 80 PRO A C 1
ATOM 560 O O . PRO A 1 80 ? 8.039 11.230 7.614 1.00 68.25 80 PRO A O 1
ATOM 563 N N . GLY A 1 81 ? 6.093 10.119 7.931 1.00 65.00 81 GLY A N 1
ATOM 564 C CA . GLY A 1 81 ? 5.537 11.089 8.863 1.00 65.00 81 GLY A CA 1
ATOM 565 C C . GLY A 1 81 ? 6.411 11.180 10.120 1.00 65.00 81 GLY A C 1
ATOM 566 O O . GLY A 1 81 ? 7.188 10.260 10.401 1.00 65.00 81 GLY A O 1
ATOM 567 N N . PRO A 1 82 ? 6.318 12.283 10.880 1.00 61.28 82 PRO A N 1
ATOM 568 C CA . PRO A 1 82 ? 7.088 12.439 12.105 1.00 61.28 82 PRO A CA 1
ATOM 569 C C . PRO A 1 82 ? 6.870 11.226 13.030 1.00 61.28 82 PRO A C 1
ATOM 571 O O . PRO A 1 82 ? 5.726 10.780 13.187 1.00 61.28 82 PRO A O 1
ATOM 574 N N . PRO A 1 83 ? 7.940 10.673 13.634 1.00 61.28 83 PRO A N 1
ATOM 575 C CA . PRO A 1 83 ? 7.815 9.569 14.575 1.00 61.28 83 PRO A CA 1
ATOM 576 C C . PRO A 1 83 ? 6.827 9.922 15.693 1.00 61.28 83 PRO A C 1
ATOM 578 O O . PRO A 1 83 ? 6.912 11.002 16.274 1.00 61.28 83 PRO A O 1
ATOM 581 N N . GLY A 1 84 ? 5.908 9.008 16.009 1.00 60.50 84 GLY A N 1
ATOM 582 C CA . GLY A 1 84 ? 5.026 9.137 17.175 1.00 60.50 84 GLY A CA 1
ATOM 583 C C . GLY A 1 84 ? 3.577 9.527 16.889 1.00 60.50 84 GLY A C 1
ATOM 584 O O . GLY A 1 84 ? 2.829 9.744 17.839 1.00 60.50 84 GLY A O 1
ATOM 585 N N . LEU A 1 85 ? 3.149 9.585 15.623 1.00 68.75 85 LEU A N 1
ATOM 586 C CA . LEU A 1 85 ? 1.729 9.750 15.306 1.00 68.75 85 LEU A CA 1
ATOM 587 C C . LEU A 1 85 ? 0.958 8.493 15.772 1.00 68.75 85 LEU A C 1
ATOM 589 O O . LEU A 1 85 ? 1.262 7.391 15.306 1.00 68.75 85 LEU A O 1
ATOM 593 N N . PRO A 1 86 ? 0.006 8.605 16.719 1.00 70.44 86 PRO A N 1
ATOM 594 C CA . PRO A 1 86 ? -0.673 7.438 17.273 1.00 70.44 86 PRO A CA 1
ATOM 595 C C . PRO A 1 86 ? -1.408 6.651 16.185 1.00 70.44 86 PRO A C 1
ATOM 597 O O . PRO A 1 86 ? -2.097 7.235 15.351 1.00 70.44 86 PRO A O 1
ATOM 600 N N . GLY A 1 87 ? -1.248 5.326 16.190 1.00 76.19 87 GLY A N 1
ATOM 601 C CA . GLY A 1 87 ? -1.866 4.446 15.195 1.00 76.19 87 GLY A CA 1
ATOM 602 C C . GLY A 1 87 ? -1.185 4.442 13.824 1.00 76.19 87 GLY A C 1
ATOM 603 O O . GLY A 1 87 ? -1.634 3.701 12.952 1.00 76.19 87 GLY A O 1
ATOM 604 N N . PHE A 1 88 ? -0.110 5.218 13.625 1.00 83.00 88 PHE A N 1
ATOM 605 C CA . PHE A 1 88 ? 0.711 5.135 12.421 1.00 83.00 88 PHE A CA 1
ATOM 606 C C . PHE A 1 88 ? 1.599 3.888 12.450 1.00 83.00 88 PHE A C 1
ATOM 608 O O . PHE A 1 88 ? 2.331 3.651 13.412 1.00 83.00 88 PHE A O 1
ATOM 615 N N . ALA A 1 89 ? 1.592 3.129 11.361 1.00 84.00 89 ALA A N 1
ATOM 616 C CA . ALA A 1 89 ? 2.572 2.091 11.090 1.00 84.00 89 ALA A CA 1
ATOM 617 C C . ALA A 1 89 ? 2.978 2.142 9.622 1.00 84.00 89 ALA A C 1
ATOM 619 O O . ALA A 1 89 ? 2.135 2.328 8.746 1.00 84.00 89 ALA A O 1
ATOM 620 N N . ARG A 1 90 ? 4.273 1.951 9.374 1.00 84.69 90 ARG A N 1
ATOM 621 C CA . ARG A 1 90 ? 4.849 1.883 8.034 1.00 84.69 90 ARG A CA 1
ATOM 622 C C . ARG A 1 90 ? 5.384 0.486 7.773 1.00 84.69 90 ARG A C 1
ATOM 624 O O . ARG A 1 90 ? 6.138 -0.054 8.580 1.00 84.69 90 ARG A O 1
ATOM 631 N N . THR A 1 91 ? 5.053 -0.052 6.611 1.00 83.69 91 THR A N 1
ATOM 632 C CA . THR A 1 91 ? 5.554 -1.332 6.120 1.00 83.69 91 THR A CA 1
ATOM 633 C C . THR A 1 91 ? 6.155 -1.131 4.739 1.00 83.69 91 THR A C 1
ATOM 635 O O . THR A 1 91 ? 5.480 -0.660 3.830 1.00 83.69 91 THR A O 1
ATOM 638 N N . THR A 1 92 ? 7.425 -1.480 4.568 1.00 83.50 92 THR A N 1
ATOM 639 C CA . THR A 1 92 ? 8.136 -1.323 3.296 1.00 83.50 92 THR A CA 1
ATOM 640 C C . THR A 1 92 ? 8.523 -2.683 2.742 1.00 83.50 92 THR A C 1
ATOM 642 O O . THR A 1 92 ? 9.043 -3.523 3.471 1.00 83.50 92 THR A O 1
ATOM 645 N N . ILE A 1 93 ? 8.260 -2.892 1.455 1.00 81.94 93 ILE A N 1
ATOM 646 C CA . ILE A 1 93 ? 8.399 -4.175 0.776 1.00 81.94 93 ILE A CA 1
ATOM 647 C C . ILE A 1 93 ? 9.105 -3.943 -0.561 1.00 81.94 93 ILE A C 1
ATOM 649 O O . ILE A 1 93 ? 8.663 -3.145 -1.391 1.00 81.94 93 ILE A O 1
ATOM 653 N N . ALA A 1 94 ? 10.226 -4.630 -0.766 1.00 81.44 94 ALA A N 1
ATOM 654 C CA . ALA A 1 94 ? 10.956 -4.587 -2.026 1.00 81.44 94 ALA A CA 1
ATOM 655 C C . ALA A 1 94 ? 10.287 -5.507 -3.054 1.00 81.44 94 ALA A C 1
ATOM 657 O O . ALA A 1 94 ? 10.014 -6.671 -2.771 1.00 81.44 94 ALA A O 1
ATOM 658 N N . THR A 1 95 ? 10.035 -4.983 -4.252 1.00 79.56 95 THR A N 1
ATOM 659 C CA . THR A 1 95 ? 9.446 -5.731 -5.368 1.00 79.56 95 THR A CA 1
ATOM 660 C C . THR A 1 95 ? 10.242 -5.484 -6.649 1.00 79.56 95 THR A C 1
ATOM 662 O O . THR A 1 95 ? 10.973 -4.495 -6.739 1.00 79.56 95 THR A O 1
ATOM 665 N N . SER A 1 96 ? 10.085 -6.329 -7.673 1.00 77.19 96 SER A N 1
ATOM 666 C CA . SER A 1 96 ? 10.707 -6.086 -8.987 1.00 77.19 96 SER A CA 1
ATOM 667 C C . SER A 1 96 ? 10.193 -4.809 -9.667 1.00 77.19 96 SER A C 1
ATOM 669 O O . SER A 1 96 ? 10.925 -4.181 -10.428 1.00 77.19 96 SER A O 1
ATOM 671 N N . GLY A 1 97 ? 8.967 -4.378 -9.349 1.00 74.75 97 GLY A N 1
ATOM 672 C CA . GLY A 1 97 ? 8.384 -3.128 -9.842 1.00 74.75 97 GLY A CA 1
ATOM 673 C C . GLY A 1 97 ? 8.790 -1.875 -9.058 1.00 74.75 97 GLY A C 1
ATOM 674 O O . GLY A 1 97 ? 8.396 -0.774 -9.440 1.00 74.75 97 GLY A O 1
ATOM 675 N N . GLY A 1 98 ? 9.568 -2.015 -7.980 1.00 83.19 98 GLY A N 1
ATOM 676 C CA . GLY A 1 98 ? 9.995 -0.914 -7.116 1.00 83.19 98 GLY A CA 1
ATOM 677 C C . GLY A 1 98 ? 9.771 -1.176 -5.627 1.00 83.19 98 GLY A C 1
ATOM 678 O O . GLY A 1 98 ? 9.315 -2.244 -5.214 1.00 83.19 98 GLY A O 1
ATOM 679 N N . LEU A 1 99 ? 10.086 -0.181 -4.801 1.00 87.25 99 LEU A N 1
ATOM 680 C CA . LEU A 1 99 ? 9.881 -0.255 -3.354 1.00 87.25 99 LEU A CA 1
ATOM 681 C C . LEU A 1 99 ? 8.450 0.164 -3.007 1.00 87.25 99 LEU A C 1
ATOM 683 O O . LEU A 1 99 ? 8.113 1.339 -3.133 1.00 87.25 99 LEU A O 1
ATOM 687 N N . VAL A 1 100 ? 7.613 -0.766 -2.560 1.00 88.12 100 VAL A N 1
ATOM 688 C CA . VAL A 1 100 ? 6.251 -0.463 -2.101 1.00 88.12 100 VAL A CA 1
ATOM 689 C C . VAL A 1 100 ? 6.304 -0.093 -0.625 1.00 88.12 100 VAL A C 1
ATOM 691 O O . VAL A 1 100 ? 6.867 -0.829 0.180 1.00 88.12 100 VAL A O 1
ATOM 694 N N . THR A 1 101 ? 5.723 1.042 -0.251 1.00 89.06 101 THR A N 1
ATOM 695 C CA . THR A 1 101 ? 5.596 1.460 1.150 1.00 89.06 101 THR A CA 1
ATOM 696 C C . THR A 1 101 ? 4.129 1.664 1.489 1.00 89.06 101 THR A C 1
ATOM 698 O O . THR A 1 101 ? 3.438 2.434 0.828 1.00 89.06 101 THR A O 1
ATOM 701 N N . ILE A 1 102 ? 3.664 0.968 2.518 1.00 88.62 102 ILE A N 1
ATOM 702 C CA . ILE A 1 102 ? 2.298 0.993 3.024 1.00 88.62 102 ILE A CA 1
ATOM 703 C C . ILE A 1 102 ? 2.317 1.737 4.355 1.00 88.62 102 ILE A C 1
ATOM 705 O O . ILE A 1 102 ? 2.891 1.258 5.331 1.00 88.62 102 ILE A O 1
ATOM 709 N N . ASP A 1 103 ? 1.681 2.896 4.383 1.00 88.56 103 ASP A N 1
ATOM 710 C CA . ASP A 1 103 ? 1.472 3.698 5.577 1.00 88.56 103 ASP A CA 1
ATOM 711 C C . ASP A 1 103 ? 0.038 3.539 6.044 1.00 88.56 103 ASP A C 1
ATOM 713 O O . ASP A 1 103 ? -0.902 3.947 5.366 1.00 88.56 103 ASP A O 1
ATOM 717 N N . THR A 1 104 ? -0.147 2.955 7.214 1.00 87.25 104 THR A N 1
ATOM 718 C CA . THR A 1 104 ? -1.464 2.806 7.823 1.00 87.25 104 THR A CA 1
ATOM 719 C C . THR A 1 104 ? -1.605 3.734 9.010 1.00 87.25 104 THR A C 1
ATOM 721 O O . THR A 1 104 ? -0.691 3.815 9.823 1.00 87.25 104 THR A O 1
ATOM 724 N N . VAL A 1 105 ? -2.760 4.376 9.136 1.00 86.62 105 VAL A N 1
ATOM 725 C CA . VAL A 1 105 ? -3.180 5.138 10.310 1.00 86.62 105 VAL A CA 1
ATOM 726 C C . VAL A 1 105 ? -4.472 4.516 10.823 1.00 86.62 105 VAL A C 1
ATOM 728 O O . VAL A 1 105 ? -5.537 4.680 10.222 1.00 86.62 105 VAL A O 1
ATOM 731 N N . ALA A 1 106 ? -4.355 3.768 11.918 1.00 83.75 106 ALA A N 1
ATOM 732 C CA . ALA A 1 106 ? -5.484 3.178 12.620 1.00 83.75 106 ALA A CA 1
ATOM 733 C C . ALA A 1 106 ? -6.038 4.169 13.645 1.00 83.75 106 ALA A C 1
ATOM 735 O O . ALA A 1 106 ? -5.349 4.540 14.597 1.00 83.75 106 ALA A O 1
ATOM 736 N N . ILE A 1 107 ? -7.287 4.590 13.451 1.00 81.56 107 ILE A N 1
ATOM 737 C CA . ILE A 1 107 ? -7.974 5.498 14.365 1.00 81.56 107 ILE A CA 1
ATOM 738 C C . ILE A 1 107 ? -8.950 4.669 15.203 1.00 81.56 107 ILE A C 1
ATOM 740 O O . ILE A 1 107 ? -9.852 4.038 14.645 1.00 81.56 107 ILE A O 1
ATOM 744 N N . PRO A 1 108 ? -8.787 4.633 16.538 1.00 72.38 108 PRO A N 1
ATOM 745 C CA . PRO A 1 108 ? -9.683 3.870 17.390 1.00 72.38 108 PRO A CA 1
ATOM 746 C C . PRO A 1 108 ? -11.124 4.397 17.286 1.00 72.38 108 PRO A C 1
ATOM 748 O O . PRO A 1 108 ? -11.325 5.607 17.122 1.00 72.38 108 PRO A O 1
ATOM 751 N N . PRO A 1 109 ? -12.138 3.518 17.412 1.00 69.62 109 PRO A N 1
ATOM 752 C CA . PRO A 1 109 ? -13.532 3.938 17.449 1.00 69.62 109 PRO A CA 1
ATOM 753 C C . PRO A 1 109 ? -13.748 4.999 18.533 1.00 69.62 109 PRO A C 1
ATOM 755 O O . PRO A 1 109 ? -13.376 4.808 19.691 1.00 69.62 109 PRO A O 1
ATOM 758 N N . GLY A 1 110 ? -14.329 6.135 18.146 1.00 66.31 110 GLY A N 1
ATOM 759 C CA . GLY A 1 110 ? -14.657 7.203 19.085 1.00 66.31 110 GLY A CA 1
ATOM 760 C C . GLY A 1 110 ? -15.796 6.810 20.039 1.00 66.31 110 GLY A C 1
ATOM 761 O O . GLY A 1 110 ? -16.527 5.854 19.772 1.00 66.31 110 GLY A O 1
ATOM 762 N N . PRO A 1 111 ? -15.993 7.564 21.137 1.00 72.94 111 PRO A N 1
ATOM 763 C CA . PRO A 1 111 ? -17.153 7.396 22.007 1.00 72.94 111 PRO A CA 1
ATOM 764 C C . PRO A 1 111 ? -18.471 7.496 21.217 1.00 72.94 111 PRO A C 1
ATOM 766 O O . PRO A 1 111 ? -18.538 8.268 20.250 1.00 72.94 111 PRO A O 1
ATOM 769 N N . PRO A 1 112 ? -19.533 6.779 21.630 1.00 68.94 112 PRO A N 1
ATOM 770 C CA . PRO A 1 112 ? -20.832 6.854 20.969 1.00 68.94 112 PRO A CA 1
ATOM 771 C C . PRO A 1 112 ? -21.328 8.308 20.910 1.00 68.94 112 PRO A C 1
ATOM 773 O O . PRO A 1 112 ? -21.318 9.020 21.912 1.00 68.94 112 PRO A O 1
ATOM 776 N N . GLY A 1 113 ? -21.727 8.758 19.715 1.00 67.56 113 GLY A N 1
ATOM 777 C CA . GLY A 1 113 ? -22.219 10.120 19.463 1.00 67.56 113 GLY A CA 1
ATOM 778 C C . GLY A 1 113 ? -21.225 11.076 18.790 1.00 67.56 113 GLY A C 1
ATOM 779 O O . GLY A 1 113 ? -21.592 12.215 18.507 1.00 67.56 113 GLY A O 1
ATOM 780 N N . ARG A 1 114 ? -19.989 10.646 18.494 1.00 67.44 114 ARG A N 1
ATOM 781 C CA . ARG A 1 114 ? -19.037 11.420 17.673 1.00 67.44 114 ARG A CA 1
ATOM 782 C C . ARG A 1 114 ? -18.836 10.790 16.297 1.00 67.44 114 ARG A C 1
ATOM 784 O O . ARG A 1 114 ? -18.934 9.577 16.138 1.00 67.44 114 ARG A O 1
ATOM 791 N N . ILE A 1 115 ? -18.530 11.631 15.307 1.00 67.19 115 ILE A N 1
ATOM 792 C CA . ILE A 1 115 ? -18.151 11.192 13.960 1.00 67.19 115 ILE A CA 1
ATOM 793 C C . ILE A 1 115 ? -16.872 10.356 14.079 1.00 67.19 115 ILE A C 1
ATOM 795 O O . ILE A 1 115 ? -15.846 10.853 14.544 1.00 67.19 115 ILE A O 1
ATOM 799 N N . ALA A 1 116 ? -16.943 9.086 13.679 1.00 69.38 116 ALA A N 1
ATOM 800 C CA . ALA A 1 116 ? -15.771 8.231 13.574 1.00 69.38 116 ALA A CA 1
ATOM 801 C C . ALA A 1 116 ? -14.927 8.697 12.382 1.00 69.38 116 ALA A C 1
ATOM 803 O O . ALA A 1 116 ? -15.413 8.744 11.251 1.00 69.38 116 ALA A O 1
ATOM 804 N N . LEU A 1 117 ? -13.672 9.062 12.640 1.00 80.38 117 LEU A N 1
ATOM 805 C CA . LEU A 1 117 ? -12.717 9.335 11.572 1.00 80.38 117 LEU A CA 1
ATOM 806 C C . LEU A 1 117 ? -12.395 8.020 10.841 1.00 80.38 117 LEU A C 1
ATOM 808 O O . LEU A 1 117 ? -12.289 6.977 11.494 1.00 80.38 117 LEU A O 1
ATOM 812 N N . PRO A 1 118 ? -12.254 8.045 9.506 1.00 83.31 118 PRO A N 1
ATOM 813 C CA . PRO A 1 118 ? -11.911 6.852 8.755 1.00 83.31 118 PRO A CA 1
ATOM 814 C C . PRO A 1 118 ? -10.480 6.411 9.060 1.00 83.31 118 PRO A C 1
ATOM 816 O O . PRO A 1 118 ? -9.577 7.233 9.216 1.00 83.31 118 PRO A O 1
ATOM 819 N N . ASN A 1 119 ? -10.267 5.101 9.068 1.00 86.12 119 ASN A N 1
ATOM 820 C CA . ASN A 1 119 ? -8.928 4.532 9.013 1.00 86.12 119 ASN A CA 1
ATOM 821 C C . ASN A 1 119 ? -8.315 4.833 7.643 1.00 86.12 119 ASN A C 1
ATOM 823 O O . ASN A 1 119 ? -9.034 4.850 6.642 1.00 86.12 119 ASN A O 1
ATOM 827 N N . VAL A 1 120 ? -7.003 5.048 7.567 1.00 88.94 120 VAL A N 1
ATOM 828 C CA . VAL A 1 120 ? -6.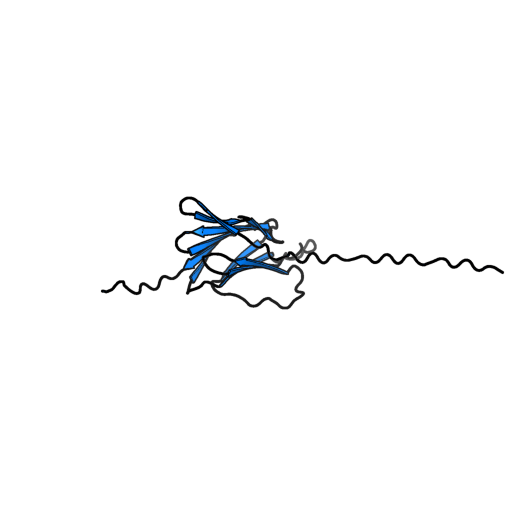355 5.431 6.302 1.00 88.94 120 VAL A CA 1
ATOM 829 C C . VAL A 1 120 ? -5.181 4.514 5.999 1.00 88.94 120 VAL A C 1
ATOM 831 O O . VAL A 1 120 ? -4.291 4.360 6.827 1.00 88.94 120 VAL A O 1
ATOM 834 N N . ALA A 1 121 ? -5.155 3.945 4.797 1.00 90.19 121 ALA A N 1
ATOM 835 C CA . ALA A 1 121 ? -4.003 3.254 4.235 1.00 90.19 121 ALA A CA 1
ATOM 836 C C . ALA A 1 121 ? -3.502 4.011 2.998 1.00 90.19 121 ALA A C 1
ATOM 838 O O . ALA A 1 121 ? -4.208 4.134 1.996 1.00 90.19 121 ALA A O 1
ATOM 839 N N . ILE A 1 122 ? -2.276 4.514 3.055 1.00 90.12 122 ILE A N 1
ATOM 840 C CA . ILE A 1 122 ? -1.593 5.168 1.944 1.00 90.12 122 ILE A CA 1
ATOM 841 C C . ILE A 1 122 ? -0.559 4.188 1.409 1.00 90.12 122 ILE A C 1
ATOM 843 O O . ILE A 1 122 ? 0.396 3.829 2.090 1.00 90.12 122 ILE A O 1
ATOM 847 N N . ILE A 1 123 ? -0.755 3.740 0.180 1.00 91.19 123 ILE A N 1
ATOM 848 C CA . ILE A 1 123 ? 0.144 2.826 -0.507 1.00 91.19 123 ILE A CA 1
ATOM 849 C C . ILE A 1 123 ? 0.926 3.655 -1.515 1.00 91.19 123 ILE A C 1
ATOM 851 O O . ILE A 1 123 ? 0.363 4.262 -2.427 1.00 91.19 123 ILE A O 1
ATOM 855 N N . THR A 1 124 ? 2.236 3.678 -1.346 1.00 90.31 124 THR A N 1
ATOM 856 C CA . THR A 1 124 ? 3.168 4.398 -2.205 1.00 90.31 124 THR A CA 1
ATOM 857 C C . THR A 1 124 ? 4.123 3.425 -2.878 1.00 90.31 124 THR A C 1
ATOM 859 O O . THR A 1 124 ? 4.372 2.334 -2.363 1.00 90.31 124 THR A O 1
ATOM 862 N N . ILE A 1 125 ? 4.666 3.808 -4.029 1.00 88.69 125 ILE A N 1
ATOM 863 C CA . ILE A 1 125 ? 5.7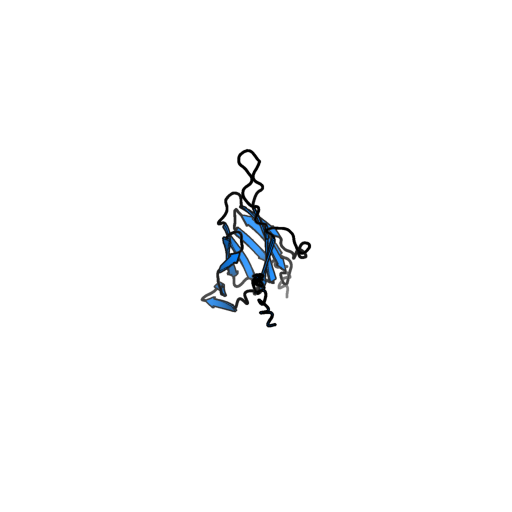17 3.043 -4.701 1.00 88.69 125 ILE A CA 1
ATOM 864 C C . ILE A 1 125 ? 6.874 3.962 -5.095 1.00 88.69 125 ILE A C 1
ATOM 866 O O . ILE A 1 125 ? 6.659 5.088 -5.544 1.00 88.69 125 ILE A O 1
ATOM 870 N N . HIS A 1 126 ? 8.102 3.470 -4.936 1.00 87.81 126 HIS A N 1
ATOM 871 C CA . HIS A 1 126 ? 9.311 4.016 -5.547 1.00 87.81 126 HIS A CA 1
ATOM 872 C C . HIS A 1 126 ? 9.689 3.163 -6.764 1.00 87.81 126 HIS A C 1
ATOM 874 O O . HIS A 1 126 ? 10.468 2.211 -6.630 1.00 87.81 126 HIS A O 1
ATOM 880 N N . PRO A 1 127 ? 9.090 3.419 -7.934 1.00 81.06 127 PRO A N 1
ATOM 881 C CA . PRO A 1 127 ? 9.346 2.623 -9.120 1.00 81.06 127 PRO A CA 1
ATOM 882 C C . PRO A 1 127 ? 10.694 3.011 -9.753 1.00 81.06 127 PRO A C 1
ATOM 884 O O . PRO A 1 127 ? 11.124 4.160 -9.636 1.00 81.06 127 PRO A O 1
ATOM 887 N N . PRO A 1 128 ? 11.341 2.101 -10.503 1.00 79.19 128 PRO A N 1
ATOM 888 C CA . PRO A 1 128 ? 12.553 2.414 -11.270 1.00 79.19 128 PRO A CA 1
ATOM 889 C C . PRO A 1 128 ? 12.301 3.386 -12.441 1.00 79.19 128 PRO A C 1
ATOM 891 O O . PRO A 1 128 ? 13.241 3.875 -13.062 1.00 79.19 128 PRO A O 1
ATOM 894 N N . GLY A 1 129 ? 11.039 3.671 -12.766 1.00 82.75 129 GLY A N 1
ATOM 895 C CA . GLY A 1 129 ? 10.632 4.603 -13.814 1.00 82.75 129 GLY A CA 1
ATOM 896 C C . GLY A 1 129 ? 9.243 5.183 -13.539 1.00 82.75 129 GLY A C 1
ATOM 897 O O . GLY A 1 129 ? 8.579 4.763 -12.596 1.00 82.75 129 GLY A O 1
ATOM 898 N N . PRO A 1 130 ? 8.768 6.148 -14.341 1.00 83.94 130 PRO A N 1
ATOM 899 C CA . PRO A 1 130 ? 7.473 6.781 -14.106 1.00 83.94 130 PRO A CA 1
ATOM 900 C C . PRO A 1 130 ? 6.344 5.742 -14.120 1.00 83.94 130 PRO A C 1
ATOM 902 O O . PRO A 1 130 ? 6.307 4.872 -14.988 1.00 83.94 130 PRO A O 1
ATOM 905 N N . CYS A 1 131 ? 5.404 5.839 -13.179 1.00 88.50 131 CYS A N 1
ATOM 906 C CA . CYS A 1 131 ? 4.261 4.933 -13.086 1.00 88.50 131 CYS A CA 1
ATOM 907 C C . CYS A 1 131 ? 2.947 5.701 -12.880 1.00 88.50 131 CYS A C 1
ATOM 909 O O . CYS A 1 131 ? 2.937 6.855 -12.448 1.00 88.50 131 CYS A O 1
ATOM 911 N N . ARG A 1 132 ? 1.825 5.063 -13.216 1.00 90.31 132 ARG A N 1
ATOM 912 C CA . ARG A 1 132 ? 0.474 5.524 -12.876 1.00 90.31 132 ARG A CA 1
ATOM 913 C C . ARG A 1 132 ? -0.053 4.682 -11.730 1.00 90.31 132 ARG A C 1
ATOM 915 O O . ARG A 1 132 ? 0.082 3.464 -11.769 1.00 90.31 132 ARG A O 1
ATOM 922 N N . ALA A 1 133 ? -0.695 5.325 -10.764 1.00 92.38 133 ALA A N 1
ATOM 923 C CA . ALA A 1 133 ? -1.443 4.645 -9.719 1.00 92.38 133 ALA A CA 1
ATOM 924 C C . ALA A 1 133 ? -2.938 4.705 -10.041 1.00 92.38 133 ALA A C 1
ATOM 926 O O . ALA A 1 133 ? -3.462 5.762 -10.402 1.00 92.38 133 ALA A O 1
ATOM 927 N N . ARG A 1 134 ? -3.634 3.582 -9.889 1.00 93.31 134 ARG A N 1
ATOM 928 C CA . ARG A 1 134 ? -5.095 3.512 -9.919 1.00 93.31 134 ARG A CA 1
ATOM 929 C C . ARG A 1 134 ? -5.568 2.858 -8.634 1.00 93.31 134 ARG A C 1
ATOM 931 O O . ARG A 1 134 ? -5.124 1.765 -8.311 1.00 93.31 134 ARG A O 1
ATOM 938 N N . THR A 1 135 ? -6.483 3.515 -7.934 1.00 92.25 135 THR A N 1
ATOM 939 C CA . THR A 1 135 ? -7.099 2.973 -6.719 1.00 92.25 135 THR A CA 1
ATOM 940 C C . THR A 1 135 ? -8.555 2.631 -7.006 1.00 92.25 135 THR A C 1
ATOM 942 O O . THR A 1 135 ? -9.260 3.430 -7.623 1.00 92.25 135 THR A O 1
ATOM 945 N N . SER A 1 136 ? -8.996 1.444 -6.601 1.00 92.00 136 SER A N 1
ATOM 946 C CA . SER A 1 136 ? -10.374 0.971 -6.736 1.00 92.00 136 SER A CA 1
ATOM 947 C C . SER A 1 136 ? -10.762 0.200 -5.479 1.00 92.00 136 SER A C 1
ATOM 949 O O . SER A 1 136 ? -10.266 -0.903 -5.244 1.00 92.00 136 SER A O 1
ATOM 951 N N . GLY A 1 137 ? -11.635 0.785 -4.656 1.00 90.31 137 GLY A N 1
ATOM 952 C CA . GLY A 1 137 ? -11.957 0.237 -3.338 1.00 90.31 137 GLY A CA 1
ATOM 953 C C . GLY A 1 137 ? -10.699 0.125 -2.477 1.00 90.31 137 GLY A C 1
ATOM 954 O O . GLY A 1 137 ? -10.032 1.123 -2.223 1.00 90.31 137 GLY A O 1
ATOM 955 N N . THR A 1 138 ? -10.355 -1.096 -2.069 1.00 91.38 138 THR A N 1
ATOM 956 C CA . THR A 1 138 ? -9.167 -1.395 -1.254 1.00 91.38 138 THR A CA 1
ATOM 957 C C . THR A 1 138 ? -7.976 -1.914 -2.064 1.00 91.38 138 THR A C 1
ATOM 959 O O . THR A 1 138 ? -6.996 -2.395 -1.495 1.00 91.38 138 THR A O 1
ATOM 962 N N . THR A 1 139 ? -8.054 -1.837 -3.395 1.00 92.12 139 THR A N 1
ATOM 963 C CA . THR A 1 139 ? -7.003 -2.301 -4.309 1.00 92.12 139 THR A CA 1
ATOM 964 C C . THR A 1 139 ? -6.317 -1.121 -4.988 1.00 92.12 139 THR A C 1
ATOM 966 O O . THR A 1 139 ? -6.981 -0.224 -5.512 1.00 92.12 139 THR A O 1
ATOM 969 N N . VAL A 1 140 ? -4.987 -1.140 -5.016 1.00 92.69 140 VAL A N 1
ATOM 970 C CA . VAL A 1 140 ? -4.135 -0.170 -5.708 1.00 92.69 140 VAL A CA 1
ATOM 971 C C . VAL A 1 140 ? -3.308 -0.893 -6.761 1.00 92.69 140 VAL A C 1
ATOM 973 O O . VAL A 1 140 ? -2.643 -1.879 -6.466 1.00 92.69 140 VAL A O 1
ATOM 976 N N . VAL A 1 141 ? -3.322 -0.383 -7.987 1.00 92.94 141 VAL A N 1
ATOM 977 C CA . VAL A 1 141 ? -2.534 -0.908 -9.104 1.00 92.94 141 VAL A CA 1
ATOM 978 C C . VAL A 1 141 ? -1.563 0.165 -9.573 1.00 92.94 141 VAL A C 1
ATOM 980 O O . VAL A 1 141 ? -1.981 1.256 -9.972 1.00 92.94 141 VAL A O 1
ATOM 983 N N . PHE A 1 142 ? -0.274 -0.154 -9.561 1.00 91.88 142 PHE A N 1
ATOM 984 C CA . PHE A 1 142 ? 0.793 0.660 -10.127 1.00 91.88 142 PHE A CA 1
ATOM 985 C C . PHE A 1 142 ? 1.209 0.092 -11.475 1.00 91.88 142 PHE A C 1
ATOM 987 O O . PHE A 1 142 ? 1.661 -1.045 -11.572 1.00 91.88 142 PHE A O 1
ATOM 994 N N . THR A 1 143 ? 1.047 0.887 -12.528 1.00 90.94 143 THR A N 1
ATOM 995 C CA . THR A 1 143 ? 1.383 0.503 -13.903 1.00 90.94 143 THR A CA 1
ATOM 996 C C . THR A 1 143 ? 2.544 1.359 -14.401 1.00 90.94 143 THR A C 1
ATOM 998 O O . THR A 1 143 ? 2.407 2.588 -14.415 1.00 90.94 143 THR A O 1
ATOM 1001 N N . PRO A 1 144 ? 3.673 0.766 -14.823 1.00 87.88 144 PRO A N 1
ATOM 1002 C CA . PRO A 1 144 ? 4.756 1.510 -15.454 1.00 87.88 144 PRO A CA 1
ATOM 1003 C C . PRO A 1 144 ? 4.257 2.277 -16.682 1.00 87.88 144 PRO A C 1
ATOM 1005 O O . PRO A 1 144 ? 3.532 1.743 -17.521 1.00 87.88 144 PRO A O 1
ATOM 1008 N N . ILE A 1 145 ? 4.660 3.539 -16.811 1.00 86.94 145 ILE A N 1
ATOM 1009 C CA . ILE A 1 145 ? 4.472 4.306 -18.039 1.00 86.94 145 ILE A CA 1
ATOM 1010 C C . ILE A 1 145 ? 5.644 3.933 -18.934 1.00 86.94 145 ILE A C 1
ATOM 1012 O O . ILE A 1 145 ? 6.725 4.515 -18.837 1.00 86.94 145 ILE A O 1
ATOM 1016 N N . VAL A 1 146 ? 5.449 2.938 -19.797 1.00 72.50 146 VAL A N 1
ATOM 1017 C CA . VAL A 1 146 ? 6.400 2.691 -20.879 1.00 72.50 146 VAL A CA 1
ATOM 1018 C C . VAL A 1 146 ? 6.530 3.983 -21.685 1.00 72.50 146 VAL A C 1
ATOM 1020 O O . VAL A 1 146 ? 5.574 4.444 -22.310 1.00 72.50 146 VAL A O 1
ATOM 1023 N N . ARG A 1 147 ? 7.715 4.609 -21.673 1.00 55.38 147 ARG A N 1
ATOM 1024 C CA . ARG A 1 147 ? 8.060 5.467 -22.801 1.00 55.38 147 ARG A CA 1
ATOM 1025 C C . ARG A 1 147 ? 8.192 4.508 -23.965 1.00 55.38 147 ARG A C 1
ATOM 1027 O O . ARG A 1 147 ? 9.153 3.748 -24.019 1.00 55.38 147 ARG A O 1
ATOM 1034 N N . VAL A 1 148 ? 7.234 4.552 -24.882 1.00 49.16 148 VAL A N 1
ATOM 1035 C CA . VAL A 1 148 ? 7.456 4.111 -26.255 1.00 49.16 148 VAL A CA 1
ATOM 1036 C C . VAL A 1 148 ? 8.535 5.041 -26.815 1.00 49.16 148 VAL A C 1
ATOM 1038 O O . VAL A 1 148 ? 8.260 6.016 -27.499 1.00 49.16 148 VAL A O 1
ATOM 1041 N N . ARG A 1 149 ? 9.793 4.810 -26.433 1.00 46.22 149 ARG A N 1
ATOM 1042 C CA . ARG A 1 149 ? 10.883 5.010 -27.366 1.00 46.22 149 ARG A CA 1
ATOM 1043 C C . ARG A 1 149 ? 10.778 3.770 -28.236 1.00 46.22 149 ARG A C 1
ATOM 1045 O O . ARG A 1 149 ? 11.245 2.702 -27.853 1.00 46.22 149 ARG A O 1
ATOM 1052 N N . GLU A 1 150 ? 10.046 3.907 -29.338 1.00 47.53 150 GLU A N 1
ATOM 1053 C CA . GLU A 1 150 ? 10.398 3.246 -30.594 1.00 47.53 150 GLU A CA 1
ATOM 1054 C C . GLU A 1 150 ? 11.910 2.918 -30.556 1.00 47.53 150 GLU A C 1
ATOM 1056 O O . GLU A 1 150 ? 12.727 3.813 -30.364 1.00 47.53 150 GLU A O 1
ATOM 1061 N N . LEU A 1 151 ? 12.384 1.674 -30.656 1.00 51.78 151 LEU A N 1
ATOM 1062 C CA . LEU A 1 151 ? 12.004 0.696 -31.677 1.00 51.78 151 LEU A CA 1
ATOM 1063 C C . LEU A 1 151 ? 11.725 1.372 -33.030 1.00 51.78 151 LEU A C 1
ATOM 1065 O O . LEU A 1 151 ? 10.878 0.943 -33.796 1.00 51.78 151 LEU A O 1
ATOM 1069 N N . SER A 1 152 ? 12.466 2.442 -33.314 1.00 47.47 152 SER A N 1
ATOM 1070 C CA . SER A 1 152 ? 12.674 2.975 -34.647 1.00 47.47 152 SER A CA 1
ATOM 1071 C C . SER A 1 152 ? 14.158 2.798 -34.911 1.00 47.47 152 SER A C 1
ATOM 1073 O O . SER A 1 152 ? 14.959 3.590 -34.431 1.00 47.47 152 SER A O 1
ATOM 1075 N N . ARG A 1 153 ? 14.437 1.704 -35.631 1.00 42.31 153 ARG A N 1
ATOM 1076 C CA . ARG A 1 153 ? 15.625 1.396 -36.443 1.00 42.31 153 ARG A CA 1
ATOM 1077 C C . ARG A 1 153 ? 17.005 1.508 -35.805 1.00 42.31 153 ARG A C 1
ATOM 1079 O O . ARG A 1 153 ? 17.479 2.635 -35.563 1.00 42.31 153 ARG A O 1
#

Radius of gyration: 21.83 Å; chains: 1; bounding box: 43×32×104 Å

Secondary structure (DSSP, 8-state):
------------------------PEEEEETTEEEEEEEEEEETTEEEEEEE-TT--EEEEEEESSSSEEEEEESSPPPPPPTT-TTEEEEEEEETTEEEEEEEEPPPPPPTTSPPPPEEEEEEEE-SS-EEEEEETTEEEEEE---------

pLDDT: mean 71.74, std 18.64, range [33.16, 93.31]

Sequence (153 aa):
MKRLIIAILGTIVLFAGIGAAPASAAIVCTNDVCVVNPDAVATPLGLVTITVSPINVVTVQLVPTAANTLVFGIPFSIPPGPPGLPGFARTTIATSGGLVTIDTVAIPPGPPGRIALPNVAIITIHPPGPCRARTSGTTVVFTPIVRVRELSR

Foldseek 3Di:
DDDDDDDDPDDPPPPPPPPPDAPAWDWDDDPFKIATVVQWDADPQAIWGWIAGPQGKIKIFGDGPDPQEDEAEDAADDPDDDPDDPQWDWHWYQDPQFIKIKIWRDDDADDPPDDGDGTYIYIYGDGPAGWDWDDDGRMIITHHDDPPPDPPD